Protein AF-A0AAV4J6V5-F1 (afdb_monomer_lite)

Sequence (161 aa):
MIIIIILTVVVVVVVVVVVVVVVVVVVVVVVEEEEEEEEEEEEEEEEEEEEEEEEKEGEEEEERRRWRRKEDVVAGSCRNNNDDDDEDINAHRKEKVSTYSTSSSLFLDCLDETDQANYTCVAQTALHRETRSVYLTVAKSENPEIPALRACAKKGEHRGG

InterPro domains:
  IPR013783 Immunoglobulin-like fold [G3DSA:2.60.40.10] (57-144)
  IPR036179 Immunoglobulin-like domain superfamily [SSF48726] (94-138)

Structure (mmCIF, N/CA/C/O backbone):
data_AF-A0AAV4J6V5-F1
#
_entry.id   AF-A0AAV4J6V5-F1
#
loop_
_atom_site.group_PDB
_atom_site.id
_atom_site.type_symbol
_atom_site.label_atom_id
_atom_site.label_alt_id
_atom_site.label_comp_id
_atom_site.label_asym_id
_atom_site.label_entity_id
_atom_site.label_seq_id
_atom_site.pdbx_PDB_ins_code
_atom_site.Cartn_x
_atom_site.Cartn_y
_atom_site.Cartn_z
_atom_site.occupancy
_atom_site.B_iso_or_equiv
_atom_site.auth_seq_id
_atom_site.auth_comp_id
_atom_site.auth_asym_id
_atom_site.auth_atom_id
_atom_site.pdbx_PDB_model_num
ATOM 1 N N . MET A 1 1 ? 32.802 -16.873 -67.489 1.00 89.06 1 MET A N 1
ATOM 2 C CA . MET A 1 1 ? 33.296 -17.326 -66.168 1.00 89.06 1 MET A CA 1
ATOM 3 C C . MET A 1 1 ? 33.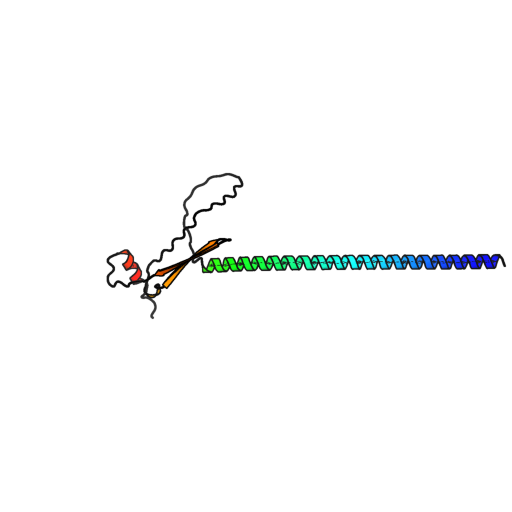404 -16.170 -65.181 1.00 89.06 1 MET A C 1
ATOM 5 O O . MET A 1 1 ? 32.692 -16.212 -64.196 1.00 89.06 1 MET A O 1
ATOM 9 N N . ILE A 1 2 ? 34.173 -15.108 -65.464 1.00 94.19 2 ILE A N 1
ATOM 10 C CA . ILE A 1 2 ? 34.327 -13.949 -64.552 1.00 94.19 2 ILE A CA 1
ATOM 11 C C . ILE A 1 2 ? 32.985 -13.278 -64.209 1.00 94.19 2 ILE A C 1
ATOM 13 O O . ILE A 1 2 ? 32.693 -13.077 -63.040 1.00 94.19 2 ILE A O 1
ATOM 17 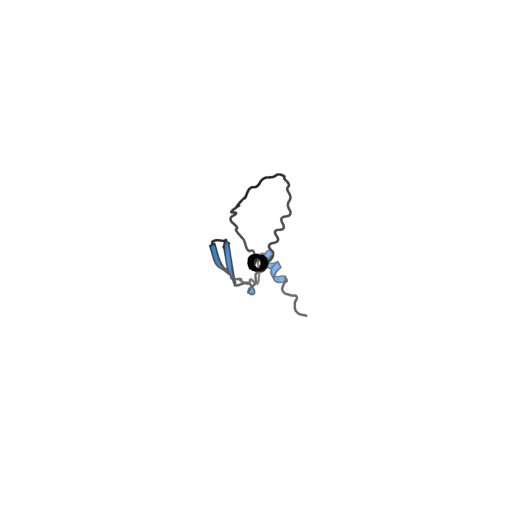N N . ILE A 1 3 ? 32.130 -13.011 -65.206 1.00 94.75 3 ILE A N 1
ATOM 18 C CA . ILE A 1 3 ? 30.797 -12.415 -64.983 1.00 94.75 3 ILE A CA 1
ATOM 19 C C . ILE A 1 3 ? 29.932 -13.302 -64.075 1.00 94.75 3 ILE A C 1
ATOM 21 O O . ILE A 1 3 ? 29.279 -12.799 -63.174 1.00 94.75 3 ILE A O 1
ATOM 25 N N . ILE A 1 4 ? 29.970 -14.623 -64.272 1.00 94.88 4 ILE A N 1
ATOM 26 C CA . ILE A 1 4 ? 29.213 -15.580 -63.452 1.00 94.88 4 ILE A CA 1
ATOM 27 C C . ILE A 1 4 ? 29.723 -15.549 -62.008 1.00 94.88 4 ILE A C 1
ATOM 29 O O . ILE A 1 4 ? 28.916 -15.473 -61.094 1.00 94.88 4 ILE A O 1
ATOM 33 N N . ILE A 1 5 ? 31.044 -15.528 -61.806 1.00 95.69 5 ILE A N 1
ATOM 34 C CA . ILE A 1 5 ? 31.656 -15.436 -60.474 1.00 95.69 5 ILE A CA 1
ATOM 35 C C . ILE A 1 5 ? 31.239 -14.133 -59.779 1.00 95.69 5 ILE A C 1
ATOM 37 O O . ILE A 1 5 ? 30.805 -14.165 -58.631 1.00 95.69 5 ILE A O 1
ATOM 41 N N . ILE A 1 6 ? 31.293 -12.997 -60.479 1.00 96.00 6 ILE A N 1
ATOM 42 C CA . ILE A 1 6 ? 30.860 -11.704 -59.931 1.00 96.00 6 ILE A CA 1
ATOM 43 C C . ILE A 1 6 ? 29.380 -11.757 -59.544 1.00 96.00 6 ILE A C 1
ATOM 45 O O . ILE A 1 6 ? 29.040 -11.382 -58.429 1.00 96.00 6 ILE A O 1
ATOM 49 N N . LEU A 1 7 ? 28.511 -12.278 -60.414 1.00 95.19 7 LEU A N 1
ATOM 50 C CA . LEU A 1 7 ? 27.086 -12.425 -60.110 1.00 95.19 7 LEU A CA 1
ATOM 51 C C . LEU A 1 7 ? 26.856 -13.321 -58.890 1.00 95.19 7 LEU A C 1
ATOM 53 O O . LEU A 1 7 ? 26.075 -12.959 -58.018 1.00 95.19 7 LEU A O 1
ATOM 57 N N . THR A 1 8 ? 27.565 -14.447 -58.778 1.00 95.31 8 THR A N 1
ATOM 58 C CA . THR A 1 8 ? 27.447 -15.325 -57.605 1.00 95.31 8 THR A CA 1
ATOM 59 C C . THR A 1 8 ? 27.909 -14.643 -56.323 1.00 95.31 8 THR A C 1
ATOM 61 O O . THR A 1 8 ? 27.237 -14.758 -55.306 1.00 95.31 8 THR A O 1
ATOM 64 N N . VAL A 1 9 ? 29.005 -13.881 -56.367 1.00 96.38 9 VAL A N 1
ATOM 65 C CA . VAL A 1 9 ? 29.500 -13.132 -55.204 1.00 96.38 9 VAL A CA 1
ATOM 66 C C . VAL A 1 9 ? 28.501 -12.053 -54.802 1.00 96.38 9 VAL A C 1
ATOM 68 O O . VAL A 1 9 ? 28.178 -11.940 -53.627 1.00 96.38 9 VAL A O 1
ATOM 71 N N . VAL A 1 10 ? 27.959 -11.305 -55.765 1.00 96.62 10 VAL A N 1
ATOM 72 C CA . VAL A 1 10 ? 26.944 -10.276 -55.502 1.00 96.62 10 VAL A CA 1
ATOM 73 C C . VAL A 1 10 ? 25.703 -10.891 -54.858 1.00 96.62 10 VAL A C 1
ATOM 75 O O . VAL A 1 10 ? 25.224 -10.366 -53.860 1.00 96.62 10 VAL A O 1
ATOM 78 N N . VAL A 1 11 ? 25.215 -12.025 -55.366 1.00 96.88 11 VAL A N 1
ATOM 79 C CA . VAL A 1 11 ? 24.066 -12.727 -54.774 1.00 96.88 11 VAL A CA 1
ATOM 80 C C . VAL A 1 11 ? 24.365 -13.161 -53.340 1.00 96.88 11 VAL A C 1
ATOM 82 O O . VAL A 1 11 ? 23.544 -12.924 -52.460 1.00 96.88 11 VAL A O 1
ATOM 85 N N . VAL A 1 12 ? 25.541 -13.738 -53.076 1.00 97.19 12 VAL A N 1
ATOM 86 C CA . VAL A 1 12 ? 25.938 -14.135 -51.715 1.00 97.19 12 VAL A CA 1
ATOM 87 C C . VAL A 1 12 ? 25.993 -12.926 -50.784 1.00 97.19 12 VAL A C 1
ATOM 89 O O . VAL A 1 12 ? 25.455 -12.991 -49.686 1.00 97.19 12 VAL A O 1
ATOM 92 N N . VAL A 1 13 ? 26.583 -11.811 -51.221 1.00 97.25 13 VAL A N 1
ATOM 93 C CA . VAL A 1 13 ? 26.640 -10.577 -50.424 1.00 97.25 13 VAL A CA 1
ATOM 94 C C . VAL A 1 13 ? 25.235 -10.070 -50.105 1.00 97.25 13 VAL A C 1
ATOM 96 O O . VAL A 1 13 ? 24.963 -9.744 -48.956 1.00 97.25 13 VAL A O 1
ATOM 99 N N . VAL A 1 14 ? 24.325 -10.056 -51.083 1.00 97.38 14 VAL A N 1
ATOM 100 C CA . VAL A 1 14 ? 22.929 -9.650 -50.858 1.00 97.38 14 VAL A CA 1
ATOM 101 C C . VAL A 1 14 ? 22.251 -10.567 -49.841 1.00 97.38 14 VAL A C 1
ATOM 103 O O . VAL A 1 14 ? 21.614 -10.069 -48.920 1.00 97.38 14 VAL A O 1
ATOM 106 N N . VAL A 1 15 ? 22.422 -11.887 -49.954 1.00 97.31 15 VAL A N 1
ATOM 107 C CA . VAL A 1 15 ? 21.862 -12.844 -48.987 1.00 97.31 15 VAL A CA 1
ATOM 108 C C . VAL A 1 15 ? 22.412 -12.589 -47.586 1.00 97.31 15 VAL A C 1
ATOM 110 O O . VAL A 1 15 ? 21.637 -12.537 -46.640 1.00 97.31 15 VAL A O 1
ATOM 113 N N . VAL A 1 16 ? 23.722 -12.377 -47.445 1.00 97.62 16 VAL A N 1
ATOM 114 C CA . VAL A 1 16 ? 24.340 -12.073 -46.146 1.00 97.62 16 VAL A CA 1
ATOM 115 C C . VAL A 1 16 ? 23.772 -10.783 -45.560 1.00 97.62 16 VAL A C 1
ATOM 117 O O . VAL A 1 16 ? 23.410 -10.769 -44.391 1.00 97.62 16 VAL A O 1
ATOM 120 N N . VAL A 1 17 ? 23.635 -9.721 -46.360 1.00 97.56 17 VAL A N 1
ATOM 121 C CA . VAL A 1 17 ? 23.042 -8.455 -45.898 1.00 97.56 17 VAL A CA 1
ATOM 122 C C . VAL A 1 17 ? 21.604 -8.668 -45.428 1.00 97.56 17 VAL A C 1
ATOM 124 O O . VAL A 1 17 ? 21.252 -8.198 -44.353 1.00 97.56 17 VAL A O 1
ATOM 127 N N . VAL A 1 18 ? 20.791 -9.411 -46.182 1.00 97.81 18 VAL A N 1
ATOM 128 C CA . VAL A 1 18 ? 19.411 -9.726 -45.783 1.00 97.81 18 VAL A CA 1
ATOM 129 C C . VAL A 1 18 ? 19.386 -10.505 -44.468 1.00 97.81 18 VAL A C 1
ATOM 131 O O . VAL A 1 18 ? 18.621 -10.153 -43.579 1.00 97.81 18 VAL A O 1
ATOM 134 N N . VAL A 1 19 ? 20.244 -11.516 -44.309 1.00 97.75 19 VAL A N 1
ATOM 135 C CA . VAL A 1 19 ? 20.339 -12.294 -43.063 1.00 97.75 19 VAL A CA 1
ATOM 136 C C . VAL A 1 19 ? 20.732 -11.401 -41.887 1.00 97.75 19 VAL A C 1
ATOM 138 O O . VAL A 1 19 ? 20.100 -11.478 -40.841 1.00 97.75 19 VAL A O 1
ATOM 141 N N . VAL A 1 20 ? 21.727 -10.525 -42.055 1.00 97.62 20 VAL A N 1
ATOM 142 C CA . VAL A 1 20 ? 22.149 -9.588 -41.002 1.00 97.62 20 VAL A CA 1
ATOM 143 C C . VAL A 1 20 ? 21.005 -8.657 -40.609 1.00 97.62 20 VAL A C 1
ATOM 145 O O . VAL A 1 20 ? 20.763 -8.477 -39.422 1.00 97.62 20 VAL A O 1
ATOM 148 N N . VAL A 1 21 ? 20.270 -8.106 -41.580 1.00 97.56 21 VAL A N 1
ATOM 149 C CA . VAL A 1 21 ? 19.111 -7.243 -41.302 1.00 97.56 21 VAL A CA 1
ATOM 150 C C . VAL A 1 21 ? 18.041 -7.999 -40.517 1.00 97.56 21 VAL A C 1
ATOM 152 O O . VAL A 1 21 ? 17.538 -7.467 -39.535 1.00 97.56 21 VAL A O 1
ATOM 155 N N . VAL A 1 22 ? 17.727 -9.241 -40.896 1.00 97.50 22 VAL A N 1
ATOM 156 C CA . VAL A 1 22 ? 16.756 -10.070 -40.162 1.00 97.50 22 VAL A CA 1
ATOM 157 C C . VAL A 1 22 ? 17.213 -10.313 -38.724 1.00 97.50 22 VAL A C 1
ATOM 159 O O . VAL A 1 22 ? 16.412 -10.158 -37.813 1.00 97.50 22 VAL A O 1
ATOM 162 N N . VAL A 1 23 ? 18.490 -10.644 -38.505 1.00 97.31 23 VAL A N 1
ATOM 163 C CA . VAL A 1 23 ? 19.031 -10.854 -37.151 1.00 97.31 23 VAL A CA 1
ATOM 164 C C . VAL A 1 23 ? 18.918 -9.585 -36.309 1.00 97.31 23 VAL A C 1
ATOM 166 O O . VAL A 1 23 ? 18.477 -9.669 -35.172 1.00 97.31 23 VAL A O 1
ATOM 169 N N . VAL A 1 24 ? 19.269 -8.419 -36.861 1.00 97.19 24 VAL A N 1
ATOM 170 C CA . VAL A 1 24 ? 19.154 -7.140 -36.142 1.00 97.19 24 VAL A CA 1
ATOM 171 C C . VAL A 1 24 ? 17.706 -6.855 -35.755 1.00 97.19 24 VAL A C 1
ATOM 173 O O . VAL A 1 24 ? 17.463 -6.477 -34.618 1.00 97.19 24 VAL A O 1
ATOM 176 N N . VAL A 1 25 ? 16.750 -7.069 -36.664 1.00 96.31 25 VAL A N 1
ATOM 177 C CA . VAL A 1 25 ? 15.323 -6.874 -36.360 1.00 96.31 25 VAL A CA 1
ATOM 178 C C . VAL A 1 25 ? 14.869 -7.807 -35.239 1.00 96.31 25 VAL A C 1
ATOM 180 O O . VAL A 1 25 ? 14.197 -7.349 -34.328 1.00 96.31 25 VAL A O 1
ATOM 183 N N . VAL A 1 26 ? 15.261 -9.085 -35.272 1.00 96.00 26 VAL A N 1
ATOM 184 C CA . VAL A 1 26 ? 14.920 -10.037 -34.202 1.00 96.00 26 VAL A CA 1
ATOM 185 C C . VAL A 1 26 ? 15.520 -9.606 -32.866 1.00 96.00 26 VAL A C 1
ATOM 187 O O . VAL A 1 26 ? 14.821 -9.651 -31.869 1.00 96.00 26 VAL A O 1
ATOM 190 N N . VAL A 1 27 ? 16.784 -9.167 -32.838 1.00 95.00 27 VAL A N 1
ATOM 191 C CA . VAL A 1 27 ? 17.417 -8.698 -31.594 1.00 95.00 27 VAL A CA 1
ATOM 192 C C . VAL A 1 27 ? 16.686 -7.487 -31.025 1.00 95.00 27 VAL A C 1
ATOM 194 O O . VAL A 1 27 ? 16.457 -7.458 -29.830 1.00 95.00 27 VAL A O 1
ATOM 197 N N . VAL A 1 28 ? 16.311 -6.512 -31.858 1.00 93.62 28 VAL A N 1
ATOM 198 C CA . VAL A 1 28 ? 15.578 -5.327 -31.381 1.00 93.62 28 VAL A CA 1
ATOM 199 C C . VAL A 1 28 ? 14.232 -5.721 -30.780 1.00 93.62 28 VAL A C 1
ATOM 201 O O . VAL A 1 28 ? 13.929 -5.271 -29.690 1.00 93.62 28 VAL A O 1
ATOM 204 N N . VAL A 1 29 ? 13.475 -6.599 -31.445 1.00 92.69 29 VAL A N 1
ATOM 205 C CA . VAL A 1 29 ? 12.178 -7.064 -30.924 1.00 92.69 29 VAL A CA 1
ATOM 206 C C . VAL A 1 29 ? 12.342 -7.802 -29.596 1.00 92.69 29 VAL A C 1
ATOM 208 O O . VAL A 1 29 ? 11.590 -7.541 -28.675 1.00 92.69 29 VAL A O 1
ATOM 211 N N . VAL A 1 30 ? 13.336 -8.689 -29.480 1.00 93.19 30 VAL A N 1
ATOM 212 C CA . VAL A 1 30 ? 13.574 -9.428 -28.229 1.00 93.19 30 VAL A CA 1
ATOM 213 C C . VAL A 1 30 ? 13.988 -8.492 -27.093 1.00 93.19 30 VAL A C 1
ATOM 215 O O . VAL A 1 30 ? 13.560 -8.700 -25.974 1.00 93.19 30 VAL A O 1
ATOM 218 N N . VAL A 1 31 ? 14.799 -7.466 -27.368 1.00 93.94 31 VAL A N 1
ATOM 219 C CA . VAL A 1 31 ? 15.194 -6.491 -26.338 1.00 93.94 31 VAL A CA 1
ATOM 220 C C . VAL A 1 31 ? 14.002 -5.651 -25.884 1.00 93.94 31 VAL A C 1
ATOM 222 O O . VAL A 1 31 ? 13.880 -5.413 -24.695 1.00 93.94 31 VAL A O 1
ATOM 225 N N . GLU A 1 32 ? 13.124 -5.227 -26.799 1.00 89.44 32 GLU A N 1
ATOM 226 C CA . GLU A 1 32 ? 11.892 -4.512 -26.426 1.00 89.44 32 GLU A CA 1
ATOM 227 C C . GLU A 1 32 ? 10.970 -5.400 -25.568 1.00 89.44 32 GLU A C 1
ATOM 229 O O . GLU A 1 32 ? 10.429 -4.917 -24.585 1.00 89.44 32 GLU A O 1
ATOM 234 N N . GLU A 1 33 ? 10.841 -6.695 -25.887 1.00 86.12 33 GLU A N 1
ATOM 235 C CA . GLU A 1 33 ? 10.079 -7.651 -25.063 1.00 86.12 33 GLU A CA 1
ATOM 236 C C . GLU A 1 33 ? 10.716 -7.859 -23.673 1.00 86.12 33 GLU A C 1
ATOM 238 O O . GLU A 1 33 ? 9.997 -7.889 -22.684 1.00 86.12 33 GLU A O 1
ATOM 243 N N . GLU A 1 34 ? 12.048 -7.973 -23.581 1.00 86.25 34 GLU A N 1
ATOM 244 C CA . GLU A 1 34 ? 12.758 -8.092 -22.293 1.00 86.25 34 GLU A CA 1
ATOM 245 C C . GLU A 1 34 ? 12.618 -6.815 -21.439 1.00 86.25 34 GLU A C 1
ATOM 247 O O . GLU A 1 34 ? 12.446 -6.918 -20.230 1.00 86.25 34 GLU A O 1
ATOM 252 N N . GLU A 1 35 ? 12.662 -5.623 -22.049 1.00 87.00 35 GLU A N 1
ATOM 253 C CA . GLU A 1 35 ? 12.438 -4.349 -21.344 1.00 87.00 35 GLU A CA 1
ATOM 254 C C . GLU A 1 35 ? 10.986 -4.222 -20.843 1.00 87.00 35 GLU A C 1
ATOM 256 O O . GLU A 1 35 ? 10.777 -3.773 -19.721 1.00 87.00 35 GLU A O 1
ATOM 261 N N . GLU A 1 36 ? 9.989 -4.650 -21.632 1.00 85.06 36 GLU A N 1
ATOM 262 C CA . GLU A 1 36 ? 8.580 -4.678 -21.200 1.00 85.06 36 GLU A CA 1
ATOM 263 C C . GLU A 1 36 ? 8.351 -5.672 -20.045 1.00 85.06 36 GLU A C 1
ATOM 265 O O . GLU A 1 36 ? 7.633 -5.346 -19.104 1.00 85.06 36 GLU A O 1
ATOM 270 N N . GLU A 1 37 ? 8.975 -6.858 -20.079 1.00 81.75 37 GLU A N 1
ATOM 271 C CA . GLU A 1 37 ? 8.897 -7.832 -18.977 1.00 81.75 37 GLU A CA 1
ATOM 272 C C . GLU A 1 37 ? 9.535 -7.289 -17.683 1.00 81.75 37 GLU A C 1
ATOM 274 O O . GLU A 1 37 ? 8.971 -7.481 -16.608 1.00 81.75 37 GLU A O 1
ATOM 279 N N . GLU A 1 38 ? 10.674 -6.587 -17.767 1.00 84.69 38 GLU A N 1
ATOM 280 C CA . GLU A 1 38 ? 11.301 -5.945 -16.599 1.00 84.69 38 GLU A CA 1
ATOM 281 C C . GLU A 1 38 ? 10.424 -4.817 -16.019 1.00 84.69 38 GLU A C 1
ATOM 283 O O . GLU A 1 38 ? 10.304 -4.717 -14.799 1.00 84.69 38 GLU A O 1
ATOM 288 N N . GLU A 1 39 ? 9.784 -3.993 -16.861 1.00 87.19 39 GLU A N 1
ATOM 289 C CA . GLU A 1 39 ? 8.847 -2.952 -16.402 1.00 87.19 39 GLU A CA 1
ATOM 290 C C . GLU A 1 39 ? 7.603 -3.556 -15.719 1.00 87.19 39 GLU A C 1
ATOM 292 O O . GLU A 1 39 ? 7.178 -3.046 -14.683 1.00 87.19 39 GLU A O 1
ATOM 297 N N . GLU A 1 40 ? 7.040 -4.650 -16.250 1.00 85.25 40 GLU A N 1
ATOM 298 C CA . GLU A 1 40 ? 5.914 -5.356 -15.614 1.00 85.25 40 GLU A CA 1
ATOM 299 C C . GLU A 1 40 ? 6.308 -5.960 -14.251 1.00 85.25 40 GLU A C 1
ATOM 301 O O . GLU A 1 40 ? 5.531 -5.863 -13.301 1.00 85.25 40 GLU A O 1
ATOM 306 N N . GLU A 1 41 ? 7.510 -6.542 -14.121 1.00 84.81 41 GLU A N 1
ATOM 307 C CA . GLU A 1 41 ? 8.010 -7.054 -12.833 1.00 84.81 41 GLU A CA 1
ATOM 308 C C . GLU A 1 41 ? 8.211 -5.926 -11.799 1.00 84.81 41 GLU A C 1
ATOM 310 O O . GLU A 1 41 ? 7.856 -6.104 -10.633 1.00 84.81 41 GLU A O 1
ATOM 315 N N . GLU A 1 42 ? 8.736 -4.761 -12.204 1.00 88.44 42 GLU A N 1
ATOM 316 C CA . GLU A 1 42 ? 8.879 -3.598 -11.311 1.00 88.44 42 GLU A CA 1
ATOM 317 C C . GLU A 1 42 ? 7.512 -3.047 -10.853 1.00 88.44 42 GLU A C 1
ATOM 319 O O . GLU A 1 42 ? 7.355 -2.723 -9.675 1.00 88.44 42 GLU A O 1
ATOM 324 N N . GLU A 1 43 ? 6.510 -2.974 -11.743 1.00 88.69 43 GLU A N 1
ATOM 325 C CA . GLU A 1 43 ? 5.146 -2.555 -11.375 1.00 88.69 43 GLU A CA 1
ATOM 326 C C . GLU A 1 43 ? 4.484 -3.541 -10.391 1.00 88.69 43 GLU A C 1
ATOM 328 O O . GLU A 1 43 ? 3.848 -3.102 -9.429 1.00 88.69 43 GLU A O 1
ATOM 333 N N . GLU A 1 44 ? 4.655 -4.858 -10.579 1.00 88.62 44 GLU A N 1
ATOM 334 C CA . GLU A 1 44 ? 4.142 -5.868 -9.637 1.00 88.62 44 GLU A CA 1
ATOM 335 C C . GLU A 1 44 ? 4.808 -5.757 -8.249 1.00 88.62 44 GLU A C 1
ATOM 337 O O . GLU A 1 44 ? 4.115 -5.861 -7.233 1.00 88.62 44 GLU A O 1
ATOM 342 N N . GLU A 1 45 ? 6.124 -5.505 -8.176 1.00 87.50 45 GLU A N 1
ATOM 343 C CA . GLU A 1 45 ? 6.821 -5.293 -6.896 1.00 87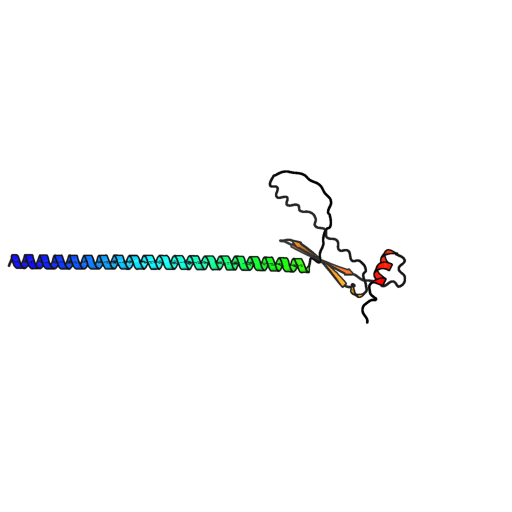.50 45 GLU A CA 1
ATOM 344 C C . GLU A 1 45 ? 6.334 -4.022 -6.170 1.00 87.50 45 GLU A C 1
ATOM 346 O O . GLU A 1 45 ? 6.145 -4.053 -4.950 1.00 87.50 45 GLU A O 1
ATOM 351 N N . GLU A 1 46 ? 6.088 -2.917 -6.889 1.00 88.50 46 GLU A N 1
ATOM 352 C CA . GLU A 1 46 ? 5.540 -1.686 -6.294 1.00 88.50 46 GLU A CA 1
ATOM 353 C C . GLU A 1 46 ? 4.113 -1.890 -5.747 1.00 88.50 46 GLU A C 1
ATOM 355 O O . GLU A 1 46 ? 3.814 -1.426 -4.641 1.00 88.50 46 GLU A O 1
ATOM 360 N N . GLU A 1 47 ? 3.240 -2.616 -6.461 1.00 89.44 47 GLU A N 1
ATOM 361 C CA . GLU A 1 47 ? 1.885 -2.931 -5.978 1.00 89.44 47 GLU A CA 1
ATOM 362 C C . GLU A 1 47 ? 1.910 -3.802 -4.703 1.00 89.44 47 GLU A C 1
ATOM 364 O O . GLU A 1 47 ? 1.149 -3.538 -3.765 1.00 89.44 47 GLU A O 1
ATOM 369 N N . GLU A 1 48 ? 2.801 -4.802 -4.618 1.00 88.75 48 GLU A N 1
ATOM 370 C CA . GLU A 1 48 ? 2.951 -5.628 -3.407 1.00 88.75 48 GLU A CA 1
ATOM 371 C C . GLU A 1 48 ? 3.444 -4.808 -2.196 1.00 88.75 48 GLU A C 1
ATOM 373 O O . GLU A 1 48 ? 2.964 -5.013 -1.072 1.00 88.75 48 GLU A O 1
ATOM 378 N N . GLU A 1 49 ? 4.368 -3.858 -2.394 1.00 89.25 49 GLU A N 1
ATOM 379 C CA . GLU A 1 49 ? 4.832 -2.971 -1.317 1.00 89.25 49 GLU A CA 1
ATOM 380 C C . GLU A 1 49 ? 3.715 -2.041 -0.809 1.00 89.25 49 GLU A C 1
ATOM 382 O O . GLU A 1 49 ? 3.571 -1.874 0.410 1.00 89.25 49 GLU A O 1
ATOM 387 N N . GLU A 1 50 ? 2.892 -1.474 -1.702 1.00 90.25 50 GLU A N 1
ATOM 388 C CA . GLU A 1 50 ? 1.746 -0.636 -1.316 1.00 90.25 50 GLU A CA 1
ATOM 389 C C . GLU A 1 50 ? 0.696 -1.430 -0.515 1.00 90.25 50 GLU A C 1
ATOM 391 O O . GLU A 1 50 ? 0.230 -0.952 0.527 1.00 90.25 50 GLU A O 1
ATOM 396 N N . GLU A 1 51 ? 0.359 -2.660 -0.930 1.00 89.31 51 GLU A N 1
ATOM 397 C CA . GLU A 1 51 ? -0.577 -3.519 -0.186 1.00 89.31 51 GLU A CA 1
ATOM 398 C C . GLU A 1 51 ? -0.052 -3.863 1.222 1.00 89.31 51 GLU A C 1
ATOM 400 O O . GLU A 1 51 ? -0.809 -3.827 2.202 1.00 89.31 51 GLU A O 1
ATOM 405 N N . GLU A 1 52 ? 1.249 -4.150 1.360 1.00 90.44 52 GLU A N 1
ATOM 406 C CA . GLU A 1 52 ? 1.869 -4.406 2.662 1.00 90.44 52 GLU A CA 1
ATOM 407 C C . GLU A 1 52 ? 1.859 -3.173 3.586 1.00 90.44 52 GLU A C 1
ATOM 409 O O . GLU A 1 52 ? 1.724 -3.319 4.810 1.00 90.44 52 GLU A O 1
ATOM 414 N N . GLU A 1 53 ? 2.061 -1.965 3.049 1.00 89.00 53 GLU A N 1
ATOM 415 C CA . GLU A 1 53 ? 1.977 -0.728 3.833 1.00 89.00 53 GLU A CA 1
ATOM 416 C C . GLU A 1 53 ? 0.538 -0.451 4.290 1.00 89.00 53 GLU A C 1
ATOM 418 O O . GLU A 1 53 ? 0.327 -0.152 5.473 1.00 89.00 53 GLU A O 1
ATOM 423 N N . GLU A 1 54 ? -0.458 -0.627 3.414 1.00 90.19 54 GLU A N 1
ATOM 424 C CA . GLU A 1 54 ? -1.872 -0.472 3.774 1.00 90.19 54 GLU A CA 1
ATOM 425 C C . GLU A 1 54 ? -2.317 -1.483 4.845 1.00 90.19 54 GLU A C 1
ATOM 427 O O . GLU A 1 54 ? -3.049 -1.119 5.776 1.00 90.19 54 GLU A O 1
ATOM 432 N N . GLU A 1 55 ? -1.862 -2.741 4.772 1.00 89.25 55 GLU A N 1
ATOM 433 C CA . GLU A 1 55 ? -2.180 -3.754 5.785 1.00 89.25 55 GLU A CA 1
ATOM 434 C C . GLU A 1 55 ? -1.580 -3.375 7.150 1.00 89.25 55 GLU A C 1
ATOM 436 O O . GLU A 1 55 ? -2.287 -3.391 8.166 1.00 89.25 55 GLU A O 1
ATOM 441 N N . LYS A 1 56 ? -0.311 -2.938 7.182 1.00 89.75 56 LYS A N 1
ATOM 442 C CA . LYS A 1 56 ? 0.357 -2.469 8.412 1.00 89.75 56 LYS A CA 1
ATOM 443 C C . LYS A 1 56 ? -0.340 -1.242 9.004 1.00 89.75 56 LYS A C 1
ATOM 445 O O . LYS A 1 56 ? -0.587 -1.210 10.214 1.00 89.75 56 LYS A O 1
ATOM 450 N N . GLU A 1 57 ? -0.699 -0.248 8.188 1.00 87.06 57 GLU A N 1
ATOM 451 C CA . GLU A 1 57 ? -1.455 0.922 8.657 1.00 87.06 57 GLU A CA 1
ATOM 452 C C . GLU A 1 57 ? -2.841 0.528 9.195 1.00 87.06 57 GLU A C 1
ATOM 454 O O . GLU A 1 57 ? -3.277 1.033 10.238 1.00 87.06 57 GLU A O 1
ATOM 459 N N . GLY A 1 58 ? -3.520 -0.41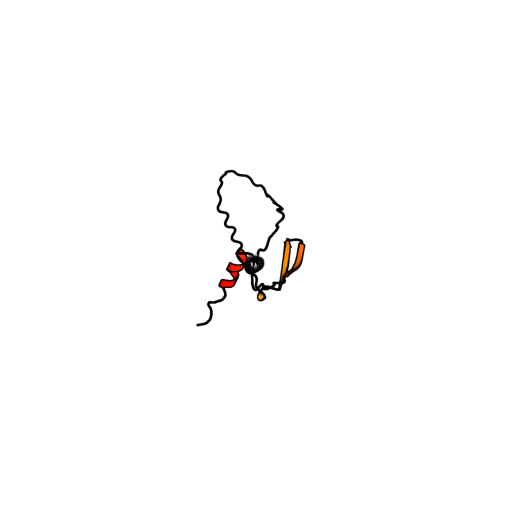1 8.531 1.00 84.69 58 GLY A N 1
ATOM 460 C CA . GLY A 1 58 ? -4.808 -0.951 8.956 1.00 84.69 58 GLY A CA 1
ATOM 461 C C . GLY A 1 58 ? -4.739 -1.664 10.309 1.00 84.69 58 GLY A C 1
ATOM 462 O O . GLY A 1 58 ? -5.577 -1.410 11.185 1.00 84.69 58 GLY A O 1
ATOM 463 N N . GLU A 1 59 ? -3.726 -2.510 10.517 1.00 86.19 59 GLU A N 1
ATOM 464 C CA . GLU A 1 59 ? -3.482 -3.189 11.793 1.00 86.19 59 GLU A CA 1
ATOM 465 C C . GLU A 1 59 ? -3.187 -2.188 12.923 1.00 86.19 59 GLU A C 1
ATOM 467 O O . GLU A 1 59 ? -3.766 -2.290 14.014 1.00 86.19 59 GLU A O 1
ATOM 472 N N . GLU A 1 60 ? -2.352 -1.174 12.671 1.00 81.62 60 GLU A N 1
ATOM 473 C CA . GLU A 1 60 ? -2.061 -0.117 13.646 1.00 81.62 60 GLU A CA 1
ATOM 474 C C . GLU A 1 60 ? -3.303 0.727 13.980 1.00 81.62 60 GLU A C 1
ATOM 476 O O . GLU A 1 60 ? -3.533 1.086 15.148 1.00 81.62 60 GLU A O 1
ATOM 481 N N . GLU A 1 61 ? -4.143 1.046 12.988 1.00 80.44 61 GLU A N 1
ATOM 482 C CA . GLU A 1 61 ? -5.389 1.775 13.213 1.00 80.44 61 GLU A CA 1
ATOM 483 C C . GLU A 1 61 ? -6.396 0.926 14.001 1.00 80.44 61 GLU A C 1
ATOM 485 O O . GLU A 1 61 ? -7.058 1.435 14.916 1.00 80.44 61 GLU A O 1
ATOM 490 N N . GLU A 1 62 ? -6.507 -0.373 13.708 1.00 79.56 62 GLU A N 1
ATOM 491 C CA . GLU A 1 62 ? -7.377 -1.278 14.456 1.00 79.56 62 GLU A CA 1
ATOM 492 C C . GLU A 1 62 ? -6.888 -1.447 15.899 1.00 79.56 62 GLU A C 1
ATOM 494 O O . GLU A 1 62 ? -7.697 -1.390 16.838 1.00 79.56 62 GLU A O 1
ATOM 499 N N . GLU A 1 63 ? -5.575 -1.559 16.118 1.00 80.94 63 GLU A N 1
ATOM 500 C CA . GLU A 1 63 ? -5.011 -1.602 17.462 1.00 80.94 63 GLU A CA 1
ATOM 501 C C . GLU A 1 63 ? -5.298 -0.294 18.211 1.00 80.94 63 GLU A C 1
ATOM 503 O O . GLU A 1 63 ? -5.794 -0.324 19.345 1.00 80.94 63 GLU A O 1
ATOM 508 N N . ARG A 1 64 ? -5.120 0.865 17.563 1.00 71.44 64 ARG A N 1
ATOM 509 C CA . ARG A 1 64 ? -5.504 2.179 18.113 1.00 71.44 64 ARG A CA 1
ATOM 510 C C . ARG A 1 64 ? -6.992 2.257 18.442 1.00 71.44 64 ARG A C 1
ATOM 512 O O . ARG A 1 64 ? -7.355 2.741 19.519 1.00 71.44 64 ARG A O 1
ATOM 519 N N . ARG A 1 65 ? -7.874 1.765 17.568 1.00 68.69 65 ARG A N 1
ATOM 520 C CA . ARG A 1 65 ? -9.327 1.696 17.814 1.00 68.69 65 ARG A CA 1
ATOM 521 C C . ARG A 1 65 ? -9.646 0.764 18.981 1.00 68.69 65 ARG A C 1
ATOM 523 O O . ARG A 1 65 ? -10.525 1.069 19.788 1.00 68.69 65 ARG A O 1
ATOM 530 N N . ARG A 1 66 ? -8.926 -0.350 19.119 1.00 68.88 66 ARG A N 1
ATOM 531 C CA . ARG A 1 66 ? -9.065 -1.297 20.232 1.00 68.88 66 ARG A CA 1
ATOM 532 C C . ARG A 1 66 ? -8.596 -0.695 21.555 1.00 68.88 66 ARG A C 1
ATOM 534 O O . ARG A 1 66 ? -9.245 -0.935 22.575 1.00 68.88 66 ARG A O 1
ATOM 541 N N . TRP A 1 67 ? -7.518 0.088 21.549 1.00 62.38 67 TRP A N 1
ATOM 542 C CA . TRP A 1 67 ? -7.067 0.866 22.704 1.00 62.38 67 TRP A CA 1
ATOM 543 C C . TRP A 1 67 ? -8.102 1.925 23.097 1.00 62.38 67 TRP A C 1
ATOM 545 O O . TRP A 1 67 ? -8.515 1.929 24.254 1.00 62.38 67 TRP A O 1
ATOM 555 N N . ARG A 1 68 ? -8.643 2.700 22.143 1.00 57.47 68 ARG A N 1
ATOM 556 C CA . ARG A 1 68 ? -9.739 3.655 22.416 1.00 57.47 68 ARG A CA 1
ATOM 557 C C . ARG A 1 68 ? -10.989 2.981 22.979 1.00 57.47 68 ARG A C 1
ATOM 559 O O . ARG A 1 68 ? -11.543 3.440 23.968 1.00 57.47 68 ARG A O 1
ATOM 566 N N . ARG A 1 69 ? -11.398 1.831 22.429 1.00 54.69 69 ARG A N 1
ATOM 567 C CA . ARG A 1 69 ? -12.559 1.080 22.940 1.00 54.69 69 ARG A CA 1
ATOM 568 C C . ARG A 1 69 ? -12.328 0.546 24.361 1.00 54.69 69 ARG A C 1
ATOM 570 O O . ARG A 1 69 ? -13.274 0.439 25.135 1.00 54.69 69 ARG A O 1
ATOM 577 N N . LYS A 1 70 ? -11.087 0.202 24.724 1.00 52.00 70 LYS A N 1
ATOM 578 C CA . LYS A 1 70 ? -10.722 -0.132 26.114 1.00 52.00 70 LYS A CA 1
ATOM 579 C C . LYS A 1 70 ? -10.704 1.108 27.015 1.00 52.00 70 LYS A C 1
ATOM 581 O O . LYS A 1 70 ? -11.009 0.978 28.197 1.00 52.00 70 LYS A O 1
ATOM 586 N N . GLU A 1 71 ? -10.403 2.279 26.461 1.00 48.88 71 GLU A N 1
ATOM 587 C CA . GLU A 1 71 ? -10.488 3.572 27.143 1.00 48.88 71 GLU A CA 1
ATOM 588 C C . GLU A 1 71 ? -11.946 3.962 27.435 1.00 48.88 71 GLU A C 1
ATOM 590 O O . GLU A 1 71 ? -12.230 4.375 28.550 1.00 48.88 71 GLU A O 1
ATOM 595 N N . ASP A 1 72 ? -12.898 3.697 26.532 1.00 46.06 72 ASP A N 1
ATOM 596 C CA . ASP A 1 72 ? -14.330 3.994 26.737 1.00 46.06 72 ASP A CA 1
ATOM 597 C C . ASP A 1 72 ? -15.047 3.030 27.709 1.00 46.06 72 ASP A C 1
ATOM 599 O O . ASP A 1 72 ? -16.065 3.385 28.302 1.00 46.06 72 ASP A O 1
ATOM 603 N N . VAL A 1 73 ? -14.524 1.814 27.925 1.00 48.44 73 VAL A N 1
ATOM 604 C CA . VAL A 1 73 ? -15.040 0.888 28.962 1.00 48.44 73 VAL A CA 1
ATOM 605 C C . VAL A 1 73 ? -14.451 1.207 30.350 1.00 48.44 73 VAL A C 1
ATOM 607 O O . VAL A 1 73 ? -15.032 0.826 31.365 1.00 48.44 73 VAL A O 1
ATOM 610 N N . VAL A 1 74 ? -13.337 1.949 30.415 1.00 46.16 74 VAL A N 1
ATOM 611 C CA . VAL A 1 74 ? -12.743 2.471 31.666 1.00 46.16 74 VAL A CA 1
ATOM 612 C C . VAL A 1 74 ? -13.149 3.929 31.937 1.00 46.16 74 VAL A C 1
ATOM 614 O O . VAL A 1 74 ? -13.185 4.350 33.092 1.00 46.16 74 VAL A O 1
ATOM 617 N N . ALA A 1 75 ? -13.545 4.686 30.915 1.00 43.22 75 ALA A N 1
ATOM 618 C CA . ALA A 1 75 ? -14.084 6.032 31.022 1.00 43.22 75 ALA A CA 1
ATOM 619 C C . ALA A 1 75 ? -15.615 5.991 31.067 1.00 43.22 75 ALA A C 1
ATOM 621 O O . ALA A 1 75 ? -16.321 6.481 30.185 1.00 43.22 75 ALA A O 1
ATOM 622 N N . GLY A 1 76 ? -16.143 5.508 32.190 1.00 40.84 76 GLY A N 1
ATOM 623 C CA . GLY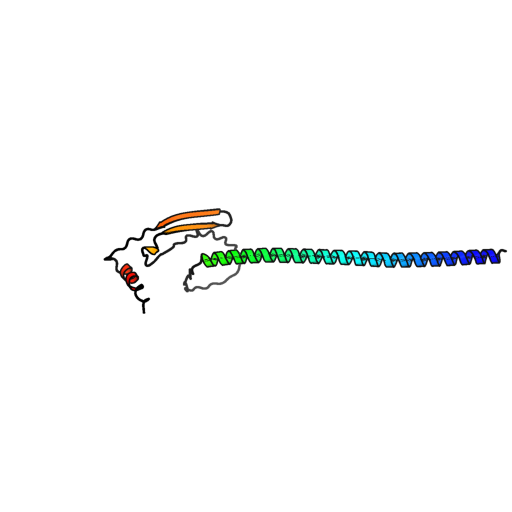 A 1 76 ? -17.347 6.123 32.733 1.00 40.84 76 GLY A CA 1
ATOM 624 C C . GLY A 1 76 ? -17.067 7.612 32.965 1.00 40.84 76 GLY A C 1
ATOM 625 O O . GLY A 1 76 ? -16.623 7.991 34.037 1.00 40.84 76 GLY A O 1
ATOM 626 N N . SER A 1 77 ? -17.257 8.423 31.919 1.00 48.81 77 SER A N 1
ATOM 627 C CA . SER A 1 77 ? -17.444 9.876 31.893 1.00 48.81 77 SER A CA 1
ATOM 628 C C . SER A 1 77 ? -16.961 10.645 33.136 1.00 48.81 77 SER A C 1
ATOM 630 O O . SER A 1 77 ? -17.777 11.084 33.948 1.00 48.81 77 SER A O 1
ATOM 632 N N . CYS A 1 78 ? -15.667 10.957 33.219 1.00 43.09 78 CYS A N 1
ATOM 633 C CA . CYS A 1 78 ? -15.214 12.105 34.007 1.00 43.09 78 CYS A CA 1
ATOM 634 C C . CYS A 1 78 ? -15.279 13.355 33.120 1.00 43.09 78 CYS A C 1
ATOM 636 O O . CYS A 1 78 ? -14.287 13.786 32.538 1.00 43.09 78 CYS A O 1
ATOM 638 N N . ARG A 1 79 ? -16.483 13.922 32.980 1.00 40.28 79 ARG A N 1
ATOM 639 C CA . ARG A 1 79 ? -16.651 15.301 32.512 1.00 40.28 79 ARG A CA 1
ATOM 640 C C . ARG A 1 79 ? -16.097 16.219 33.598 1.00 40.28 79 ARG A C 1
ATOM 642 O O . ARG A 1 79 ? -16.758 16.425 34.612 1.00 40.28 79 ARG A O 1
ATOM 649 N N . ASN A 1 80 ? -14.908 16.772 33.391 1.00 45.84 80 ASN A N 1
ATOM 650 C CA . ASN A 1 80 ? -14.475 17.924 34.171 1.00 45.84 80 ASN A CA 1
ATOM 651 C C . ASN A 1 80 ? -15.202 19.153 33.617 1.00 45.84 80 ASN A C 1
ATOM 653 O O . ASN A 1 80 ? -14.799 19.708 32.601 1.00 45.84 80 ASN A O 1
ATOM 657 N N . ASN A 1 81 ? -16.286 19.554 34.279 1.00 43.22 81 ASN A N 1
ATOM 658 C CA . ASN A 1 81 ? -16.857 20.885 34.109 1.00 43.22 81 ASN A CA 1
ATOM 659 C C . ASN A 1 81 ? -15.978 21.866 34.888 1.00 43.22 81 ASN A C 1
ATOM 661 O O . ASN A 1 81 ? -16.247 22.122 36.056 1.00 43.22 81 ASN A O 1
ATOM 665 N N . ASN A 1 82 ? -14.922 22.363 34.255 1.00 48.59 82 ASN A N 1
ATOM 666 C CA . ASN A 1 82 ? -14.295 23.613 34.665 1.00 48.59 82 ASN A CA 1
ATOM 667 C C . ASN A 1 82 ? -14.352 24.544 33.452 1.00 48.59 82 ASN A C 1
ATOM 669 O O . ASN A 1 82 ? -13.390 24.649 32.695 1.00 48.59 82 ASN A O 1
ATOM 673 N N . ASP A 1 83 ? -15.528 25.136 33.248 1.00 53.41 83 ASP A N 1
ATOM 674 C CA . ASP A 1 83 ? -15.641 26.445 32.618 1.00 53.41 83 ASP A CA 1
ATOM 675 C C . ASP A 1 83 ? -15.203 27.455 33.682 1.00 53.41 83 ASP A C 1
ATOM 677 O O . ASP A 1 83 ? -15.977 27.735 34.590 1.00 53.41 83 ASP A O 1
ATOM 681 N N . ASP A 1 84 ? -13.962 27.930 33.617 1.00 52.25 84 ASP A N 1
ATOM 682 C CA . ASP A 1 84 ? -13.564 29.210 34.206 1.00 52.25 84 ASP A CA 1
ATOM 683 C C . ASP A 1 84 ? -12.378 29.764 33.396 1.00 52.25 84 ASP A C 1
ATOM 685 O O . ASP A 1 84 ? -11.380 29.080 33.151 1.00 52.25 84 ASP A O 1
ATOM 689 N N . ASP A 1 85 ? -12.587 30.989 32.927 1.00 56.81 85 ASP A N 1
ATOM 690 C CA . ASP A 1 85 ? -11.804 31.802 32.000 1.00 56.81 85 ASP A CA 1
ATOM 691 C C . ASP A 1 85 ? -10.326 32.021 32.385 1.00 56.81 85 ASP A C 1
ATOM 693 O O . ASP A 1 85 ? -9.993 32.131 33.561 1.00 56.81 85 ASP A O 1
ATOM 697 N N . ASP A 1 86 ? -9.446 32.152 31.380 1.00 48.44 86 ASP A N 1
ATOM 698 C CA . ASP A 1 86 ? -8.629 33.365 31.163 1.00 48.44 86 ASP A CA 1
ATOM 699 C C . ASP A 1 86 ? -7.692 33.222 29.939 1.00 48.44 86 ASP A C 1
ATOM 701 O O . ASP A 1 86 ? -7.039 32.198 29.716 1.00 48.44 86 ASP A O 1
ATOM 705 N N . GLU A 1 87 ? -7.643 34.286 29.132 1.00 57.78 87 GLU A N 1
ATOM 706 C CA . GLU A 1 87 ? -6.737 34.487 27.995 1.00 57.78 87 GLU A CA 1
ATOM 707 C C . GLU A 1 87 ? -5.254 34.545 28.417 1.00 57.78 87 GLU A C 1
ATOM 709 O O . GLU A 1 87 ? -4.938 35.095 29.466 1.00 57.78 87 GLU A O 1
ATOM 714 N N . ASP A 1 88 ? -4.327 34.078 27.564 1.00 40.97 88 ASP A N 1
ATOM 715 C CA . ASP A 1 88 ? -3.402 34.985 26.854 1.00 40.97 88 ASP A CA 1
ATOM 716 C C . ASP A 1 88 ? -2.512 34.267 25.814 1.00 40.97 88 ASP A C 1
ATOM 718 O O . ASP A 1 88 ? -2.277 33.056 25.822 1.00 40.97 88 ASP A O 1
ATOM 722 N N . ILE A 1 89 ? -2.022 35.093 24.899 1.00 52.06 89 ILE A N 1
ATOM 723 C CA . ILE A 1 89 ? -1.363 34.854 23.620 1.00 52.06 89 ILE A CA 1
ATOM 724 C C . ILE A 1 89 ? 0.082 34.320 23.770 1.00 52.06 89 ILE A C 1
ATOM 726 O O . ILE A 1 89 ? 0.819 34.691 24.680 1.00 52.06 89 ILE A O 1
ATOM 730 N N . ASN A 1 90 ? 0.520 33.549 22.763 1.00 40.41 90 ASN A N 1
ATOM 731 C CA . ASN A 1 90 ? 1.803 33.649 22.0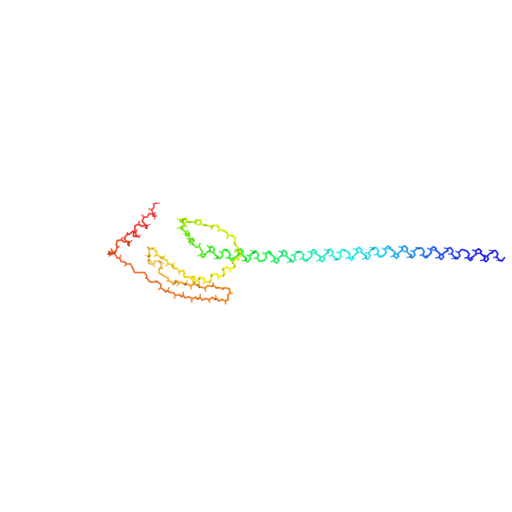34 1.00 40.41 90 ASN A CA 1
ATOM 732 C C . ASN A 1 90 ? 2.638 32.364 21.871 1.00 40.41 90 ASN A C 1
ATOM 734 O O . ASN A 1 90 ? 2.787 31.520 22.752 1.00 40.41 90 ASN A O 1
ATOM 738 N N . ALA A 1 91 ? 3.214 32.280 20.675 1.00 46.00 91 ALA A N 1
ATOM 739 C CA . ALA A 1 91 ? 4.003 31.203 20.108 1.00 46.00 91 ALA A CA 1
ATOM 740 C C . ALA A 1 91 ? 5.201 30.756 20.966 1.00 46.00 91 ALA A C 1
ATOM 742 O O . ALA A 1 91 ? 5.942 31.577 21.495 1.00 46.00 91 ALA A O 1
ATOM 743 N N . HIS A 1 92 ? 5.425 29.440 21.026 1.00 37.38 92 HIS A N 1
ATOM 744 C CA . HIS A 1 92 ? 6.676 28.746 20.680 1.00 37.38 92 HIS A CA 1
ATOM 745 C C . HIS A 1 92 ? 6.666 27.327 21.261 1.00 37.38 92 HIS A C 1
ATOM 747 O O . HIS A 1 92 ? 6.416 27.115 22.447 1.00 37.38 92 HIS A O 1
ATOM 753 N N . ARG A 1 93 ? 7.003 26.367 20.392 1.00 50.75 93 ARG A N 1
ATOM 754 C CA . ARG A 1 93 ? 7.360 24.973 20.674 1.00 50.75 93 ARG A CA 1
ATOM 755 C C . ARG A 1 93 ? 8.029 24.821 22.047 1.00 50.75 93 ARG A C 1
ATOM 757 O O . ARG A 1 93 ? 9.197 25.156 22.224 1.00 50.75 93 ARG A O 1
ATOM 764 N N . LYS A 1 94 ? 7.290 24.271 23.003 1.00 38.97 94 LYS A N 1
ATOM 765 C CA . LYS A 1 94 ? 7.841 23.587 24.167 1.00 38.97 94 LYS A CA 1
ATOM 766 C C . LYS A 1 94 ? 7.123 22.257 24.236 1.00 38.97 94 LYS A C 1
ATOM 768 O O . LYS A 1 94 ? 5.953 22.214 24.603 1.00 38.97 94 LYS A O 1
ATOM 773 N N . GLU A 1 95 ? 7.830 21.190 23.884 1.00 49.00 95 GLU A N 1
ATOM 774 C CA . GLU A 1 95 ? 7.551 19.870 24.435 1.00 49.00 95 GLU A CA 1
ATOM 775 C C . GLU A 1 95 ? 7.597 20.008 25.961 1.00 49.00 95 GLU A C 1
ATOM 777 O O . GLU A 1 95 ? 8.641 19.914 26.602 1.00 49.00 95 GLU A O 1
ATOM 782 N N . LYS A 1 96 ? 6.454 20.341 26.558 1.00 33.84 96 LYS A N 1
ATOM 783 C CA . LYS A 1 96 ? 6.233 20.183 27.985 1.00 33.84 96 LYS A CA 1
ATOM 784 C C . LYS A 1 96 ? 5.855 18.724 28.168 1.00 33.84 96 LYS A C 1
ATOM 786 O O . LYS A 1 96 ? 4.679 18.382 28.210 1.00 33.84 96 LYS A O 1
ATOM 791 N N . VAL A 1 97 ? 6.861 17.864 28.298 1.00 42.09 97 VAL A N 1
ATOM 792 C CA . VAL A 1 97 ? 6.670 16.608 29.025 1.00 42.09 97 VAL A CA 1
ATOM 793 C C . VAL A 1 97 ? 6.431 17.008 30.475 1.00 42.09 97 VAL A C 1
ATOM 795 O O . VAL A 1 97 ? 7.352 17.174 31.271 1.00 42.09 97 VAL A O 1
ATOM 798 N N . SER A 1 98 ? 5.175 17.281 30.797 1.00 36.88 98 SER A N 1
ATOM 799 C CA . SER A 1 98 ? 4.753 17.482 32.164 1.00 36.88 98 SER A CA 1
ATOM 800 C C . SER A 1 98 ? 4.484 16.113 32.767 1.00 36.88 98 SER A C 1
ATOM 802 O O . SER A 1 98 ? 3.403 15.550 32.602 1.00 36.88 98 SER A O 1
ATOM 804 N N . THR A 1 99 ? 5.469 15.559 33.467 1.00 45.34 99 THR A N 1
ATOM 805 C CA . THR A 1 99 ? 5.238 14.446 34.391 1.00 45.34 99 THR A CA 1
ATOM 806 C C . THR A 1 99 ? 4.470 14.988 35.598 1.00 45.34 99 THR A C 1
ATOM 808 O O . THR A 1 99 ? 5.037 15.210 36.667 1.00 45.34 99 THR A O 1
ATOM 811 N N . TYR A 1 100 ? 3.184 15.290 35.410 1.00 49.72 100 TYR A N 1
ATOM 812 C CA . TYR A 1 100 ? 2.267 15.496 36.522 1.00 49.72 100 TYR A CA 1
ATOM 813 C C . TYR A 1 100 ? 2.075 14.134 37.185 1.00 49.72 100 TYR A C 1
ATOM 815 O O . TYR A 1 100 ? 1.783 13.150 36.510 1.00 49.72 100 TYR A O 1
ATOM 823 N N . SER A 1 101 ? 2.268 14.056 38.500 1.00 52.84 101 SER A N 1
ATOM 824 C CA . SER A 1 101 ? 1.837 12.904 39.286 1.00 52.84 101 SER A CA 1
ATOM 825 C C . SER A 1 101 ? 0.330 12.733 39.078 1.00 52.84 101 SER A C 1
ATOM 827 O O . SER A 1 101 ? -0.460 13.491 39.640 1.00 52.84 101 SER A O 1
ATOM 829 N N . THR A 1 102 ? -0.078 11.800 38.223 1.00 61.62 102 THR A N 1
ATOM 830 C CA . THR A 1 102 ? -1.484 11.547 37.906 1.00 61.62 102 THR A CA 1
ATOM 831 C C . THR A 1 102 ? -2.132 10.797 39.067 1.00 61.62 102 THR A C 1
ATOM 833 O O . THR A 1 102 ? -2.241 9.576 39.071 1.00 61.62 102 THR A O 1
ATOM 836 N N . SER A 1 103 ? -2.538 11.519 40.111 1.00 66.50 103 SER A N 1
ATOM 837 C CA . SER A 1 103 ? -3.366 10.952 41.175 1.00 66.50 103 SER A CA 1
ATOM 838 C C . SER A 1 103 ? -4.835 10.991 40.749 1.00 66.50 103 SER A C 1
ATOM 840 O O . SER A 1 103 ? -5.397 12.075 40.601 1.00 66.50 103 SER A O 1
ATOM 842 N N . SER A 1 104 ? -5.463 9.830 40.571 1.00 67.12 104 SER A N 1
ATOM 843 C CA . SER A 1 104 ? -6.911 9.707 40.368 1.00 67.12 104 SER A CA 1
ATOM 844 C C . SER A 1 104 ? -7.605 9.329 41.679 1.00 67.12 104 SER A C 1
ATOM 846 O O . SER A 1 104 ? -7.217 8.346 42.314 1.00 67.12 104 SER A O 1
ATOM 848 N N . SER A 1 105 ? -8.650 10.064 42.058 1.00 75.50 105 SER A N 1
ATOM 849 C CA . SER A 1 105 ? -9.496 9.747 43.216 1.00 75.50 105 SER A CA 1
ATOM 850 C C . SER A 1 105 ? -10.862 9.260 42.737 1.00 75.50 105 SER A C 1
ATOM 852 O O . SER A 1 105 ? -11.516 9.954 41.963 1.00 75.50 105 SER A O 1
ATOM 854 N N . LEU A 1 106 ? -11.297 8.084 43.198 1.00 74.62 106 LEU A N 1
ATOM 855 C CA . LEU A 1 106 ? -12.645 7.560 42.961 1.00 74.62 106 LEU A CA 1
ATOM 856 C C . LEU A 1 106 ? -13.535 7.900 44.160 1.00 74.62 106 LEU A C 1
ATOM 858 O O . LEU A 1 106 ? -13.210 7.532 45.290 1.00 74.62 106 LEU A O 1
ATOM 862 N N . PHE A 1 107 ? -14.660 8.562 43.904 1.00 77.56 107 PHE A N 1
ATOM 863 C CA . PHE A 1 107 ? -15.687 8.846 44.904 1.00 77.56 107 PHE A CA 1
ATOM 864 C C . PHE A 1 107 ? -16.933 8.026 44.572 1.00 77.56 107 PHE A C 1
ATOM 866 O O . PHE A 1 107 ? -17.412 8.062 43.441 1.00 77.56 107 PHE A O 1
ATOM 873 N N . LEU A 1 108 ? -17.431 7.266 45.547 1.00 75.12 108 LEU A N 1
ATOM 874 C CA . LEU A 1 108 ? -18.654 6.479 45.422 1.00 75.12 108 LEU A CA 1
ATOM 875 C C . LEU A 1 108 ? -19.698 7.073 46.362 1.00 75.12 108 LEU A C 1
ATOM 877 O O . LEU A 1 108 ? -19.538 7.028 47.583 1.00 75.12 108 LEU A O 1
ATOM 881 N N . ASP A 1 109 ? -20.754 7.631 45.781 1.00 74.62 109 ASP A N 1
ATOM 882 C CA . ASP A 1 109 ? -21.891 8.154 46.526 1.00 74.62 109 ASP A CA 1
ATOM 883 C C . ASP A 1 109 ? -22.994 7.100 46.612 1.00 74.62 109 ASP A C 1
ATOM 885 O O . ASP A 1 109 ? -23.239 6.364 45.661 1.00 74.62 109 ASP A O 1
ATOM 889 N N . CYS A 1 110 ? -23.711 7.083 47.737 1.00 74.94 110 CYS A N 1
ATOM 890 C CA . CYS A 1 110 ? -24.877 6.222 47.944 1.00 74.94 110 CYS A CA 1
ATOM 891 C C . CYS A 1 110 ? -24.609 4.716 47.789 1.00 74.94 110 CYS A C 1
ATOM 893 O O . CYS A 1 110 ? -25.329 4.040 47.065 1.00 74.94 110 CYS A O 1
ATOM 895 N N . LEU A 1 111 ? -23.619 4.206 48.522 1.00 78.44 111 LEU A N 1
ATOM 896 C CA . LEU A 1 111 ? -23.288 2.781 48.557 1.00 78.44 111 LEU A CA 1
ATOM 897 C C . LEU A 1 111 ? -24.368 1.931 49.242 1.00 78.44 111 LEU A C 1
ATOM 899 O O . LEU A 1 111 ? -24.860 2.297 50.317 1.00 78.44 111 LEU A O 1
ATOM 903 N N . ASP A 1 112 ? -24.653 0.760 48.675 1.00 75.94 112 ASP A N 1
ATOM 904 C CA . ASP A 1 112 ? -25.470 -0.290 49.287 1.00 75.94 112 ASP A CA 1
ATOM 905 C C . ASP A 1 112 ? -24.744 -1.650 49.376 1.00 75.94 112 ASP A C 1
ATOM 907 O O . ASP A 1 112 ? -23.565 -1.780 49.048 1.00 75.94 112 ASP A O 1
ATOM 911 N N . GLU A 1 113 ? -25.421 -2.674 49.909 1.00 79.44 113 GLU A N 1
ATOM 912 C CA . GLU A 1 113 ? -24.838 -4.010 50.126 1.00 79.44 113 GLU A CA 1
ATOM 913 C C . GLU A 1 113 ? -24.379 -4.684 48.817 1.00 79.44 113 GLU A C 1
ATOM 915 O O . GLU A 1 113 ? -23.520 -5.564 48.852 1.00 79.44 113 GLU A O 1
ATOM 920 N N . THR A 1 114 ? -24.915 -4.272 47.664 1.00 80.31 114 THR A N 1
ATOM 921 C CA . THR A 1 114 ? -24.519 -4.771 46.340 1.00 80.31 114 THR A CA 1
ATOM 922 C C . THR A 1 114 ? -23.217 -4.156 45.828 1.00 80.31 114 THR A C 1
ATOM 924 O O . THR A 1 114 ? -22.532 -4.788 45.025 1.00 80.31 114 THR A O 1
ATOM 927 N N . ASP A 1 115 ? -22.813 -2.993 46.348 1.00 82.12 115 ASP A N 1
ATOM 928 C CA . ASP A 1 115 ? -21.555 -2.328 45.981 1.00 82.12 115 ASP A CA 1
ATOM 929 C C . ASP A 1 115 ? -20.335 -2.890 46.731 1.00 82.12 115 ASP A C 1
ATOM 931 O O . ASP A 1 115 ? -19.189 -2.501 46.469 1.00 82.12 115 ASP A O 1
ATOM 935 N N . GLN A 1 116 ? -20.557 -3.803 47.681 1.00 89.00 116 GLN A N 1
ATOM 936 C CA . GLN A 1 116 ? -19.503 -4.488 48.418 1.00 89.00 116 GLN A CA 1
ATOM 937 C C . GLN A 1 116 ? -18.706 -5.414 47.487 1.00 89.00 116 GLN A C 1
ATOM 939 O O . GLN A 1 116 ? -19.138 -6.508 47.118 1.00 89.00 116 GLN A O 1
ATOM 944 N N . ALA A 1 117 ? -17.497 -4.982 47.135 1.00 89.38 117 ALA A N 1
ATOM 945 C CA . ALA A 1 117 ? -16.643 -5.671 46.179 1.00 89.38 117 ALA A CA 1
ATOM 946 C C . ALA A 1 117 ? -15.155 -5.346 46.385 1.00 89.38 117 ALA A C 1
ATOM 948 O O . ALA A 1 117 ? -14.768 -4.523 47.218 1.00 89.38 117 ALA A O 1
ATOM 949 N N . ASN A 1 118 ? -14.300 -6.012 45.603 1.00 90.88 118 ASN A N 1
ATOM 950 C CA . ASN A 1 118 ? -12.876 -5.706 45.538 1.00 90.88 118 ASN A CA 1
ATOM 951 C C . ASN A 1 118 ? -12.608 -4.652 44.459 1.00 90.88 118 ASN A C 1
ATOM 953 O O . ASN A 1 118 ? -12.694 -4.939 43.265 1.00 90.88 118 ASN A O 1
ATOM 957 N N . TYR A 1 119 ? -12.253 -3.449 44.887 1.00 85.69 119 TYR A N 1
ATOM 958 C CA . TYR A 1 119 ? -11.938 -2.337 44.004 1.00 85.69 119 TYR A CA 1
ATOM 959 C C . TYR A 1 119 ? -10.450 -2.346 43.698 1.00 85.69 119 TYR A C 1
ATOM 961 O O . TYR A 1 119 ? -9.616 -2.416 44.598 1.00 85.69 119 TYR A O 1
ATOM 969 N N . THR A 1 120 ? -10.109 -2.286 42.416 1.00 86.12 120 THR A N 1
ATOM 970 C CA . THR A 1 120 ? -8.723 -2.377 41.959 1.00 86.12 120 THR A CA 1
ATOM 971 C C . THR A 1 120 ? -8.326 -1.100 41.238 1.00 86.12 120 THR A C 1
ATOM 973 O O . THR A 1 120 ? -8.912 -0.749 40.221 1.00 86.12 120 THR A O 1
ATOM 976 N N . CYS A 1 121 ? -7.307 -0.426 41.761 1.00 84.38 121 CYS A N 1
ATOM 977 C CA . CYS A 1 121 ? -6.633 0.673 41.092 1.00 84.38 121 CYS A CA 1
ATOM 978 C C . CYS A 1 121 ? -5.520 0.105 40.209 1.00 84.38 121 CYS A C 1
ATOM 980 O O . CYS A 1 121 ? -4.690 -0.679 40.677 1.00 84.38 121 CYS A O 1
ATOM 982 N N . VAL A 1 122 ? -5.509 0.493 38.936 1.00 85.44 122 VAL A N 1
ATOM 983 C CA . VAL A 1 122 ? -4.482 0.100 37.970 1.00 85.44 122 VAL A CA 1
ATOM 984 C C . VAL A 1 122 ? -3.816 1.368 37.462 1.00 85.44 122 VAL A C 1
ATOM 986 O O . VAL A 1 122 ? -4.454 2.172 36.790 1.00 85.44 122 VAL A O 1
ATOM 989 N N . ALA A 1 123 ? -2.534 1.533 37.773 1.00 82.62 123 ALA A N 1
ATOM 990 C CA . ALA A 1 123 ? -1.710 2.592 37.211 1.00 82.62 123 ALA A CA 1
ATOM 991 C C . ALA A 1 123 ? -0.866 1.988 36.086 1.00 82.62 123 ALA A C 1
ATOM 993 O O . ALA A 1 123 ? -0.091 1.059 36.314 1.00 82.62 123 ALA A O 1
ATOM 994 N N . GLN A 1 124 ? -1.037 2.479 34.861 1.00 80.50 124 GLN A N 1
ATOM 995 C CA . GLN A 1 124 ? -0.359 1.940 33.686 1.00 80.50 124 GLN A CA 1
ATOM 996 C C . GLN A 1 124 ? 0.358 3.046 32.915 1.00 80.50 124 GLN A C 1
ATOM 998 O O . GLN A 1 124 ? -0.181 4.123 32.690 1.00 80.50 124 GLN A O 1
ATOM 1003 N N . THR A 1 125 ? 1.587 2.751 32.510 1.00 78.00 125 THR A N 1
ATOM 1004 C CA . THR A 1 125 ? 2.443 3.573 31.649 1.00 78.00 125 THR A CA 1
ATOM 1005 C C . THR A 1 125 ? 2.980 2.702 30.512 1.00 78.00 125 THR A C 1
ATOM 1007 O O . THR A 1 125 ? 2.839 1.478 30.556 1.00 78.00 125 THR A O 1
ATOM 1010 N N . ALA A 1 126 ? 3.638 3.304 29.517 1.00 80.31 126 ALA A N 1
ATOM 1011 C CA . ALA A 1 126 ? 4.228 2.573 28.389 1.00 80.31 126 ALA A CA 1
ATOM 1012 C C . ALA A 1 126 ? 5.268 1.510 28.808 1.00 80.31 126 ALA A C 1
ATOM 1014 O O . ALA A 1 126 ? 5.479 0.541 28.089 1.00 80.31 126 ALA A O 1
ATOM 1015 N N . LEU A 1 127 ? 5.904 1.675 29.974 1.00 79.69 127 LEU A N 1
ATOM 1016 C CA . LEU A 1 127 ? 6.980 0.796 30.453 1.00 79.69 127 LEU A CA 1
ATOM 1017 C C . LEU A 1 127 ? 6.587 -0.055 31.664 1.00 79.69 127 LEU A C 1
ATOM 1019 O O . LEU A 1 127 ? 7.249 -1.047 31.963 1.00 79.69 127 LEU A O 1
ATOM 1023 N N . HIS A 1 128 ? 5.557 0.348 32.409 1.00 70.56 128 HIS A N 1
ATOM 1024 C CA . HIS A 1 128 ? 5.254 -0.262 33.697 1.00 70.56 128 HIS A CA 1
ATOM 1025 C C . HIS A 1 128 ? 3.766 -0.232 34.025 1.00 70.56 128 HIS A C 1
ATOM 1027 O O . HIS A 1 128 ? 3.091 0.780 33.818 1.00 70.56 128 HIS A O 1
ATOM 1033 N N . ARG A 1 129 ? 3.275 -1.338 34.590 1.00 86.56 129 ARG A N 1
ATOM 1034 C CA . ARG A 1 129 ? 1.906 -1.492 35.076 1.00 86.56 129 ARG A CA 1
ATOM 1035 C C . ARG A 1 129 ? 1.935 -1.937 36.532 1.00 86.56 129 ARG A C 1
ATOM 1037 O O . ARG A 1 129 ? 2.456 -3.004 36.840 1.00 86.56 129 ARG A O 1
ATOM 1044 N N . GLU A 1 130 ? 1.312 -1.144 37.391 1.00 85.19 130 GLU A N 1
ATOM 1045 C CA . GLU A 1 130 ? 1.137 -1.430 38.809 1.00 85.19 130 GLU A CA 1
ATOM 1046 C C . GLU A 1 130 ? -0.352 -1.592 39.128 1.00 85.19 130 GLU A C 1
ATOM 1048 O O . GLU A 1 130 ? -1.228 -0.992 38.500 1.00 85.19 130 GLU A O 1
ATOM 1053 N N . THR A 1 131 ? -0.675 -2.470 40.071 1.00 88.06 131 THR A N 1
ATOM 1054 C CA . THR A 1 131 ? -2.059 -2.762 40.442 1.00 88.06 131 THR A CA 1
ATOM 1055 C C . THR A 1 131 ? -2.179 -2.920 41.946 1.00 88.06 131 THR A C 1
ATOM 1057 O O . THR A 1 131 ? -1.405 -3.651 42.563 1.00 88.06 131 THR A O 1
ATOM 1060 N N . ARG A 1 132 ? -3.176 -2.254 42.535 1.00 87.12 132 ARG A N 1
ATOM 1061 C CA . ARG A 1 132 ? -3.477 -2.333 43.964 1.00 87.12 132 ARG A CA 1
ATOM 1062 C C . ARG A 1 132 ? -4.969 -2.515 44.184 1.00 87.12 132 ARG A C 1
ATOM 1064 O O . ARG A 1 132 ? -5.767 -1.714 43.708 1.00 87.12 132 ARG A O 1
ATOM 1071 N N . SER A 1 133 ? -5.331 -3.531 44.956 1.00 89.44 133 SER A N 1
ATOM 1072 C CA . SER A 1 133 ? -6.726 -3.878 45.231 1.00 89.44 133 SER A CA 1
ATOM 1073 C C . SER A 1 133 ? -7.086 -3.629 46.699 1.00 89.44 133 SER A C 1
ATOM 1075 O O . SER A 1 133 ? -6.254 -3.826 47.588 1.00 89.44 133 SER A O 1
ATOM 1077 N N . VAL A 1 134 ? -8.316 -3.180 46.949 1.00 86.19 134 VAL A N 1
ATOM 1078 C CA . VAL A 1 134 ? -8.891 -2.892 48.269 1.00 86.19 134 VAL A CA 1
ATOM 1079 C C . VAL A 1 134 ? -10.317 -3.436 48.310 1.00 86.19 134 VAL A C 1
ATOM 1081 O O . VAL A 1 134 ? -11.147 -3.100 47.469 1.00 86.19 134 VAL A O 1
ATOM 1084 N N . TYR A 1 135 ? -10.622 -4.252 49.318 1.00 88.38 135 TYR A N 1
ATOM 1085 C CA . TYR A 1 135 ? -11.971 -4.767 49.527 1.00 88.38 135 TYR A CA 1
ATOM 1086 C C . TYR A 1 135 ? -12.818 -3.753 50.304 1.00 88.38 135 TYR A C 1
ATOM 1088 O O . TYR A 1 135 ? -12.486 -3.406 51.439 1.00 88.38 135 TYR A O 1
ATOM 1096 N N . LEU A 1 136 ? -13.903 -3.279 49.694 1.00 88.38 136 LEU A N 1
ATOM 1097 C CA . LEU A 1 136 ? -14.854 -2.359 50.308 1.00 88.38 136 LEU A CA 1
ATOM 1098 C C . LEU A 1 136 ? -15.976 -3.159 50.966 1.00 88.38 136 LEU A C 1
ATOM 1100 O O . LEU A 1 136 ? -16.587 -4.002 50.323 1.00 88.38 136 LEU A O 1
ATOM 1104 N N . THR A 1 137 ? -16.263 -2.885 52.237 1.00 86.44 137 THR A N 1
ATOM 1105 C CA . THR A 1 137 ? -17.397 -3.474 52.968 1.00 86.44 137 THR A CA 1
ATOM 1106 C C . THR A 1 137 ? -18.413 -2.381 53.262 1.00 86.44 137 THR A C 1
ATOM 1108 O O . THR A 1 137 ? -18.036 -1.330 53.783 1.00 86.44 137 THR A O 1
ATOM 1111 N N . VAL A 1 138 ? -19.686 -2.624 52.947 1.00 85.50 138 VAL A N 1
ATOM 1112 C CA . VAL A 1 138 ? -20.762 -1.644 53.142 1.00 85.50 138 VAL A CA 1
ATOM 1113 C C . VAL A 1 138 ? -21.652 -2.116 54.284 1.00 85.50 138 VAL A C 1
ATOM 1115 O O . VAL A 1 138 ? -22.195 -3.215 54.253 1.00 85.50 138 VAL A O 1
ATOM 1118 N N . ALA A 1 139 ? -21.785 -1.289 55.320 1.00 78.81 139 ALA A N 1
ATOM 1119 C CA . ALA A 1 139 ? -22.648 -1.576 56.459 1.00 78.81 139 ALA A CA 1
ATOM 1120 C C . ALA A 1 139 ? -23.948 -0.777 56.343 1.00 78.81 139 ALA A C 1
ATOM 1122 O O . ALA A 1 139 ? -23.933 0.454 56.274 1.00 78.81 139 ALA A O 1
ATOM 1123 N N . LYS A 1 140 ? -25.082 -1.475 56.368 1.00 71.56 140 LYS A N 1
ATOM 1124 C CA . LYS A 1 140 ? -26.402 -0.849 56.386 1.00 71.56 140 LYS A CA 1
ATOM 1125 C C . LYS A 1 140 ? -26.709 -0.318 57.786 1.00 71.56 140 LYS A C 1
ATOM 1127 O O . LYS A 1 140 ? -26.696 -1.071 58.755 1.00 71.56 140 LYS A O 1
ATOM 1132 N N . SER A 1 141 ? -27.000 0.977 57.889 1.00 66.31 141 SER A N 1
ATOM 1133 C CA . SER A 1 141 ? -27.471 1.600 59.130 1.00 66.31 141 SER A CA 1
ATOM 1134 C C . SER A 1 141 ? -28.947 1.962 59.002 1.00 66.31 141 SER A C 1
ATOM 1136 O O . SER A 1 141 ? -29.328 2.724 58.115 1.00 66.31 141 SER A O 1
ATOM 1138 N N . GLU A 1 142 ? -29.782 1.427 59.895 1.00 63.38 142 GLU A N 1
ATOM 1139 C CA . GLU A 1 142 ? -31.231 1.681 59.917 1.00 63.38 142 GLU A CA 1
ATOM 1140 C C . GLU A 1 142 ? -31.590 3.093 60.419 1.00 63.38 142 GLU A C 1
ATOM 1142 O O . GLU A 1 142 ? -32.720 3.543 60.237 1.00 63.38 142 GLU A O 1
ATOM 1147 N N . ASN A 1 143 ? -30.637 3.833 61.003 1.00 63.19 143 ASN A N 1
ATOM 1148 C CA . ASN A 1 143 ? -30.844 5.211 61.449 1.00 63.19 143 ASN A CA 1
ATOM 1149 C C . ASN A 1 143 ? -29.581 6.070 61.235 1.00 63.19 143 ASN A C 1
ATOM 1151 O O . ASN A 1 143 ? -28.790 6.249 62.163 1.00 63.19 143 ASN A O 1
ATOM 1155 N N . PRO A 1 144 ? -29.348 6.604 60.022 1.00 60.69 144 PRO A N 1
ATOM 1156 C CA . PRO A 1 144 ? -28.179 7.434 59.765 1.00 60.69 144 PRO A CA 1
ATOM 1157 C C . PRO A 1 144 ? -28.306 8.791 60.480 1.00 60.69 144 PRO A C 1
ATOM 1159 O O . PRO A 1 144 ? -29.205 9.593 60.194 1.00 60.69 144 PRO A O 1
ATOM 1162 N N . GLU A 1 145 ? -27.371 9.060 61.396 1.00 57.88 145 GLU A N 1
ATOM 1163 C CA . GLU A 1 145 ? -27.227 10.342 62.109 1.00 57.88 145 GLU A CA 1
ATOM 1164 C C . GLU A 1 145 ? -26.709 11.470 61.196 1.00 57.88 145 GLU A C 1
ATOM 1166 O O . GLU A 1 145 ? -26.843 12.649 61.519 1.00 57.88 145 GLU A O 1
ATOM 1171 N N . ILE A 1 146 ? -26.176 11.125 60.017 1.00 60.25 146 ILE A N 1
ATOM 1172 C CA . ILE A 1 146 ? -25.627 12.075 59.045 1.00 60.25 146 ILE A CA 1
ATOM 1173 C C . ILE A 1 146 ? -26.702 12.435 58.000 1.00 60.25 146 ILE A C 1
ATOM 1175 O O . ILE A 1 146 ? -27.148 11.555 57.257 1.00 60.25 146 ILE A O 1
ATOM 1179 N N . PRO A 1 147 ? -27.100 13.719 57.873 1.00 57.59 147 PRO A N 1
ATOM 1180 C CA . PRO A 1 147 ? -28.150 14.156 56.947 1.00 57.59 147 PRO A CA 1
ATOM 1181 C C . PRO A 1 147 ? -27.894 13.797 55.475 1.00 57.59 147 PRO A C 1
ATOM 1183 O O . PRO A 1 147 ? -28.842 13.481 54.760 1.00 57.59 147 PRO A O 1
ATOM 1186 N N . ALA A 1 148 ? -26.629 13.797 55.036 1.00 54.47 148 ALA A N 1
ATOM 1187 C CA . ALA A 1 148 ? -26.236 13.493 53.656 1.00 54.47 148 ALA A CA 1
ATOM 1188 C C . ALA A 1 148 ? -26.583 12.052 53.229 1.00 54.47 148 ALA A C 1
ATOM 1190 O O . ALA A 1 148 ? -26.958 11.820 52.084 1.00 54.47 148 ALA A O 1
ATOM 1191 N N . LEU A 1 149 ? -26.561 11.094 54.162 1.00 55.62 149 LEU A N 1
ATOM 1192 C CA . LEU A 1 149 ? -26.865 9.686 53.876 1.00 55.62 149 LEU A CA 1
ATOM 1193 C C . LEU A 1 149 ? -28.375 9.408 53.765 1.00 55.62 149 LEU A C 1
ATOM 1195 O O . LEU A 1 149 ? -28.780 8.400 53.188 1.00 55.62 149 LEU A O 1
ATOM 1199 N N . ARG A 1 150 ? -29.239 10.313 54.251 1.00 57.00 150 ARG A N 1
ATOM 1200 C CA . ARG A 1 150 ? -30.705 10.173 54.124 1.00 57.00 150 ARG A CA 1
ATOM 1201 C C . ARG A 1 150 ? -31.204 10.380 52.692 1.00 57.00 150 ARG A C 1
ATOM 1203 O O . ARG A 1 150 ? -32.302 9.929 52.369 1.00 57.00 150 ARG A O 1
ATOM 1210 N N . ALA A 1 151 ? -30.430 11.062 51.844 1.00 58.34 151 ALA A N 1
ATOM 1211 C CA . ALA A 1 151 ? -30.788 11.310 50.448 1.00 58.34 151 ALA A CA 1
ATOM 1212 C C . ALA A 1 151 ? -30.740 10.029 49.594 1.00 58.34 151 ALA A C 1
ATOM 1214 O O . ALA A 1 151 ? -31.576 9.845 48.711 1.00 58.34 151 ALA A O 1
ATOM 1215 N N . CYS A 1 152 ? -29.822 9.112 49.909 1.00 61.09 152 CYS A N 1
ATOM 1216 C CA . CYS A 1 152 ? -29.618 7.864 49.173 1.00 61.09 152 CYS A CA 1
ATOM 1217 C C . CYS A 1 152 ? -30.756 6.847 49.375 1.00 61.09 152 CYS A C 1
ATOM 1219 O O . CYS A 1 152 ? -31.103 6.110 48.458 1.00 61.09 152 CYS A O 1
ATOM 1221 N N . ALA A 1 153 ? -31.414 6.863 50.538 1.00 57.22 153 ALA A N 1
ATOM 1222 C CA . ALA A 1 153 ? -32.470 5.911 50.891 1.00 57.22 153 ALA A CA 1
ATOM 1223 C C . ALA A 1 153 ? -33.774 6.052 50.073 1.00 57.22 153 ALA A C 1
ATOM 1225 O O . ALA A 1 153 ? -34.631 5.179 50.144 1.00 57.22 153 ALA A O 1
ATOM 1226 N N . LYS A 1 154 ? -33.961 7.140 49.307 1.00 53.09 154 LYS A N 1
ATOM 1227 C CA . LYS A 1 154 ? -35.238 7.450 48.629 1.00 53.09 154 LYS A CA 1
ATOM 1228 C C . LYS A 1 154 ? -35.297 7.093 47.139 1.00 53.09 154 LYS A C 1
ATOM 1230 O O . LYS A 1 154 ? -36.345 7.275 46.528 1.00 53.09 154 LYS A O 1
ATOM 1235 N N . LYS A 1 155 ? -34.204 6.616 46.529 1.00 49.28 155 LYS A N 1
ATOM 1236 C CA . LYS A 1 155 ? -34.112 6.447 45.061 1.00 49.28 155 LYS A CA 1
ATOM 1237 C C . LYS A 1 155 ? -34.513 5.051 44.545 1.00 49.28 155 LYS A C 1
ATOM 1239 O O . LYS A 1 155 ? -34.611 4.869 43.337 1.00 49.28 155 LYS A O 1
ATOM 1244 N N . GLY A 1 156 ? -34.779 4.088 45.433 1.00 48.94 156 GLY A N 1
ATOM 1245 C CA . GLY A 1 156 ? -35.072 2.691 45.071 1.00 48.94 156 GLY A CA 1
ATOM 1246 C C . GLY A 1 156 ? -36.551 2.316 44.888 1.00 48.94 156 GLY A C 1
ATOM 1247 O O . GLY A 1 156 ? -36.837 1.215 44.432 1.00 48.94 156 GLY A O 1
ATOM 1248 N N . GLU A 1 157 ? -37.508 3.193 45.206 1.00 48.22 157 GLU A N 1
ATOM 1249 C CA . GLU A 1 157 ? -38.917 2.792 45.386 1.00 48.22 157 GLU A CA 1
ATOM 1250 C C . GLU A 1 157 ? -39.847 3.184 44.221 1.00 48.22 157 GLU A C 1
ATOM 1252 O O . GLU A 1 157 ? -40.948 3.681 44.425 1.00 48.22 157 GLU A O 1
ATOM 1257 N N . HIS A 1 158 ? -39.413 2.992 42.970 1.00 45.03 158 HIS A N 1
ATOM 1258 C CA . HIS A 1 158 ? -40.282 3.200 41.798 1.00 45.03 158 HIS A CA 1
ATOM 1259 C C . HIS A 1 158 ? -39.953 2.257 40.625 1.00 45.03 158 HIS A C 1
ATOM 1261 O O . HIS A 1 158 ? -39.721 2.691 39.500 1.00 45.03 158 HIS A O 1
ATOM 1267 N N . ARG A 1 159 ? -39.963 0.939 40.853 1.00 47.69 159 ARG A N 1
ATOM 1268 C CA . ARG A 1 159 ? -40.178 -0.047 39.774 1.00 47.69 159 ARG A CA 1
ATOM 1269 C C . ARG A 1 159 ? -41.026 -1.210 40.282 1.00 47.69 159 ARG A C 1
ATOM 1271 O O . ARG A 1 159 ? -40.508 -2.173 40.831 1.00 47.69 159 ARG A O 1
ATOM 1278 N N . GLY A 1 160 ? -42.333 -1.096 40.078 1.00 40.62 160 GLY A N 1
ATOM 1279 C CA . GLY A 1 160 ? -43.308 -2.149 40.343 1.00 40.62 160 GLY A CA 1
ATOM 1280 C C . GLY A 1 160 ? -44.727 -1.627 40.154 1.00 40.62 160 GLY A C 1
ATOM 1281 O O . GLY A 1 160 ? -45.335 -1.156 41.111 1.00 40.62 160 GLY A O 1
ATOM 1282 N N . GLY A 1 161 ? -45.217 -1.671 38.915 1.00 34.50 161 GLY A N 1
ATOM 1283 C CA . GLY A 1 161 ? -46.599 -1.400 38.522 1.00 34.50 161 GLY A CA 1
ATOM 1284 C C . GLY A 1 161 ? -46.928 -2.216 37.287 1.00 34.50 161 GLY A C 1
ATOM 1285 O O . GLY A 1 161 ? -46.096 -2.169 36.354 1.00 34.50 161 GLY A O 1
#

pLDDT: mean 73.92, std 19.32, range [33.84, 97.81]

Radius of gyration: 42.15 Å; chains: 1; bounding box: 81×52×128 Å

Secondary structure (DSSP, 8-state):
-HHHHHHHHHHHHHHHHHHHHHHHHHHHHHHHHHHHHHHHHHHHHHHHHHHHHHHHHHHHHHHHHHHHHHHHHH-----------------------------------S--GGG-SEEEEEEE-SS-EEEEEEE------SS-SSGGGGTGGGSS-----

Organism: NCBI:txid1093978

Foldseek 3Di:
DVVVVVVVVVVVVVVVVVVVVVVVVVVVVVVVVVVVVVVVVVVVVVVVVVVVVVVVVVVVVVVVVVVVVVVVVVPPDPPPPDPDDDDDDDDDDDPPPPPDVPDDDDDDPLDDQVNFAKDKDWDDDPVDIDIDIDTDGDDDDPDDPDPRNVVSVPPPPPDDD